Protein AF-I6CGS2-F1 (afdb_monomer_lite)

pLDDT: mean 83.75, std 16.67, range [48.22, 97.25]

Structure (mmCIF, N/CA/C/O backbone):
data_AF-I6CGS2-F1
#
_entry.id   AF-I6CGS2-F1
#
loop_
_atom_site.group_PDB
_atom_site.id
_atom_site.type_symbol
_atom_site.label_atom_id
_atom_site.label_alt_id
_atom_site.label_comp_id
_atom_site.label_asym_id
_atom_site.label_entity_id
_atom_site.label_seq_id
_atom_site.pdbx_PDB_ins_code
_atom_site.Cartn_x
_atom_site.Cartn_y
_atom_site.Cartn_z
_atom_site.occupancy
_atom_site.B_iso_or_equiv
_atom_site.auth_seq_id
_atom_site.auth_comp_id
_atom_site.auth_asym_id
_atom_site.auth_atom_id
_atom_site.pdbx_PDB_model_num
ATOM 1 N N . MET A 1 1 ? 58.961 -16.853 -72.613 1.00 50.53 1 MET A N 1
ATOM 2 C CA . MET A 1 1 ? 57.499 -17.046 -72.457 1.00 50.53 1 MET A CA 1
ATOM 3 C C . MET A 1 1 ? 57.058 -17.686 -71.124 1.00 50.53 1 MET A C 1
ATOM 5 O O . MET A 1 1 ? 55.872 -17.890 -70.946 1.00 50.53 1 MET A O 1
ATOM 9 N N . LYS A 1 2 ? 57.941 -17.947 -70.138 1.00 49.00 2 LYS A N 1
ATOM 10 C CA . LYS A 1 2 ? 57.553 -18.578 -68.848 1.00 49.00 2 LYS A CA 1
ATOM 11 C C . LYS A 1 2 ? 57.157 -17.592 -67.727 1.00 49.00 2 LYS A C 1
ATOM 13 O O . LYS A 1 2 ? 56.512 -17.983 -66.767 1.00 49.00 2 LYS A O 1
ATOM 18 N N . LYS A 1 3 ? 57.511 -16.304 -67.853 1.00 48.22 3 LYS A N 1
ATOM 19 C CA . LYS A 1 3 ? 57.270 -15.268 -66.821 1.00 48.22 3 LYS A CA 1
ATOM 20 C C . LYS A 1 3 ? 55.865 -14.641 -66.862 1.00 48.22 3 LYS A C 1
ATOM 22 O O . LYS A 1 3 ? 55.482 -13.967 -65.915 1.00 48.22 3 LYS A O 1
ATOM 27 N N . VAL A 1 4 ? 55.115 -14.845 -67.949 1.00 53.81 4 VAL A N 1
ATOM 28 C CA . VAL A 1 4 ? 53.783 -14.242 -68.163 1.00 53.81 4 VAL A CA 1
ATOM 29 C C . VAL A 1 4 ? 52.676 -15.107 -67.546 1.00 53.81 4 VAL A C 1
ATOM 31 O O . VAL A 1 4 ? 51.761 -14.579 -66.924 1.00 53.81 4 VAL A O 1
ATOM 34 N N . PHE A 1 5 ? 52.822 -16.436 -67.596 1.00 54.84 5 PHE A N 1
ATOM 35 C CA . PHE A 1 5 ? 51.873 -17.384 -66.999 1.00 54.84 5 PHE A CA 1
ATOM 36 C C . PHE A 1 5 ? 51.830 -17.315 -65.466 1.00 54.84 5 PHE A C 1
ATOM 38 O O . PHE A 1 5 ? 50.751 -17.328 -64.885 1.00 54.84 5 PHE A O 1
ATOM 45 N N . ALA A 1 6 ? 52.983 -17.149 -64.805 1.00 55.12 6 ALA A N 1
ATOM 46 C CA . ALA A 1 6 ? 53.043 -17.015 -63.347 1.00 55.12 6 ALA A CA 1
ATOM 47 C C . ALA A 1 6 ? 52.344 -15.739 -62.838 1.00 55.12 6 ALA A C 1
ATOM 49 O O . ALA A 1 6 ? 51.717 -15.759 -61.786 1.00 55.12 6 ALA A O 1
ATOM 50 N N . LYS A 1 7 ? 52.406 -14.639 -63.604 1.00 51.47 7 LYS A N 1
ATOM 51 C CA . LYS A 1 7 ? 51.723 -13.380 -63.265 1.00 51.47 7 LYS A CA 1
ATOM 52 C C . LYS A 1 7 ? 50.211 -13.470 -63.479 1.00 51.47 7 LYS A C 1
ATOM 54 O O . LYS A 1 7 ? 49.456 -12.958 -62.664 1.00 51.47 7 LYS A O 1
ATOM 59 N N . SER A 1 8 ? 49.775 -14.154 -64.538 1.00 56.06 8 SER A N 1
ATOM 60 C CA . SER A 1 8 ? 48.352 -14.359 -64.842 1.00 56.06 8 SER A CA 1
ATOM 61 C C . SER A 1 8 ? 47.655 -15.271 -63.824 1.00 56.06 8 SER A C 1
ATOM 63 O O . SER A 1 8 ? 46.536 -14.970 -63.417 1.00 56.06 8 SER A O 1
ATOM 65 N N . LEU A 1 9 ? 48.329 -16.325 -63.349 1.00 57.06 9 LEU A N 1
ATOM 66 C CA . LEU A 1 9 ? 47.784 -17.242 -62.342 1.00 57.06 9 LEU A CA 1
ATOM 67 C C . LEU A 1 9 ? 47.654 -16.586 -60.957 1.00 57.06 9 LEU A C 1
ATOM 69 O O . LEU A 1 9 ? 46.689 -16.827 -60.239 1.00 57.06 9 LEU A O 1
ATOM 73 N N . LEU A 1 10 ? 48.605 -15.717 -60.605 1.00 55.62 10 LEU A N 1
ATOM 74 C CA . LEU A 1 10 ? 48.625 -14.998 -59.329 1.00 55.62 10 LEU A CA 1
ATOM 75 C C . LEU A 1 10 ? 47.560 -13.888 -59.288 1.00 55.62 10 LEU A C 1
ATOM 77 O O . LEU A 1 10 ? 46.923 -13.687 -58.262 1.00 55.62 10 LEU A O 1
ATOM 81 N N . VAL A 1 11 ? 47.291 -13.244 -60.429 1.00 55.84 11 VAL A N 1
ATOM 82 C CA . VAL A 1 11 ? 46.165 -12.308 -60.587 1.00 55.84 11 VAL A CA 1
ATOM 83 C C . VAL A 1 11 ? 44.821 -13.047 -60.543 1.00 55.84 11 VAL A C 1
ATOM 85 O O . VAL A 1 11 ? 43.920 -12.607 -59.836 1.00 55.84 11 VAL A O 1
ATOM 88 N N . ALA A 1 12 ? 44.686 -14.205 -61.200 1.00 55.38 12 ALA A N 1
ATOM 89 C CA . ALA A 1 12 ? 43.463 -15.016 -61.141 1.00 55.38 12 ALA A CA 1
ATOM 90 C C . ALA A 1 12 ? 43.147 -15.529 -59.719 1.00 55.38 12 ALA A C 1
ATOM 92 O O . ALA A 1 12 ? 41.986 -15.542 -59.316 1.00 55.38 12 ALA A O 1
ATOM 93 N N . ALA A 1 13 ? 44.175 -15.877 -58.936 1.00 54.59 13 ALA A N 1
ATOM 94 C CA . ALA A 1 13 ? 44.038 -16.263 -57.531 1.00 54.59 13 ALA A CA 1
ATOM 95 C C . ALA A 1 13 ? 43.714 -15.083 -56.591 1.00 54.59 13 ALA A C 1
ATOM 97 O O . ALA A 1 13 ? 43.161 -15.295 -55.520 1.00 54.59 13 ALA A O 1
ATOM 98 N N . MET A 1 14 ? 44.031 -13.838 -56.969 1.00 51.91 14 MET A N 1
ATOM 99 C CA . MET A 1 14 ? 43.623 -12.638 -56.219 1.00 51.91 14 MET A CA 1
ATOM 100 C C . MET A 1 14 ? 42.173 -12.234 -56.527 1.00 51.91 14 MET A C 1
ATOM 102 O O . MET A 1 14 ? 41.455 -11.789 -55.632 1.00 51.91 14 MET A O 1
ATOM 106 N N . PHE A 1 15 ? 41.706 -12.457 -57.761 1.00 52.28 15 PHE A N 1
ATOM 107 C CA . PHE A 1 15 ? 40.302 -12.252 -58.142 1.00 52.28 15 PHE A CA 1
ATOM 108 C C . PHE A 1 15 ? 39.346 -13.287 -57.527 1.00 52.28 15 PHE A C 1
ATOM 110 O O . PHE A 1 15 ? 38.185 -12.960 -57.291 1.00 52.28 15 PHE A O 1
ATOM 117 N N . SER A 1 16 ? 39.810 -14.501 -57.206 1.00 52.19 16 SER A N 1
ATOM 118 C CA . SER A 1 16 ? 38.981 -15.504 -56.519 1.00 52.19 16 SER A CA 1
ATOM 119 C C . SER A 1 16 ? 38.762 -15.211 -55.028 1.00 52.19 16 SER A C 1
ATOM 121 O O . SER A 1 16 ? 37.790 -15.701 -54.460 1.00 52.19 16 SER A O 1
ATOM 123 N N . VAL A 1 17 ? 39.605 -14.381 -54.397 1.00 53.88 17 VAL A N 1
ATOM 124 C CA . VAL A 1 17 ? 39.426 -13.927 -53.000 1.00 53.88 17 VAL A CA 1
ATOM 125 C C . VAL A 1 17 ? 38.621 -12.623 -52.932 1.00 53.88 17 VAL A C 1
ATOM 127 O O . VAL A 1 17 ? 37.927 -12.379 -51.948 1.00 53.88 17 VAL A O 1
ATOM 130 N N . ALA A 1 18 ? 38.624 -11.820 -54.005 1.00 50.56 18 ALA A N 1
ATOM 131 C CA . ALA A 1 18 ? 37.805 -10.608 -54.118 1.00 50.56 18 ALA A CA 1
ATOM 132 C C . ALA A 1 18 ? 36.287 -10.891 -54.181 1.00 50.56 18 ALA A C 1
ATOM 134 O O . ALA A 1 18 ? 35.488 -9.995 -53.920 1.00 50.56 18 ALA A O 1
ATOM 135 N N . GLY A 1 19 ? 35.883 -12.130 -54.494 1.00 50.91 19 GLY A N 1
ATOM 136 C CA . GLY A 1 19 ? 34.486 -12.579 -54.449 1.00 50.91 19 GLY A CA 1
ATOM 137 C C . GLY A 1 19 ? 33.980 -12.950 -53.050 1.00 50.91 19 GLY A C 1
ATOM 138 O O . GLY A 1 19 ? 32.782 -13.148 -52.868 1.00 50.91 19 GLY A O 1
ATOM 139 N N . SER A 1 20 ? 34.859 -13.017 -52.048 1.00 51.34 20 SER A N 1
ATOM 140 C CA . SER A 1 20 ? 34.494 -13.402 -50.684 1.00 51.34 20 S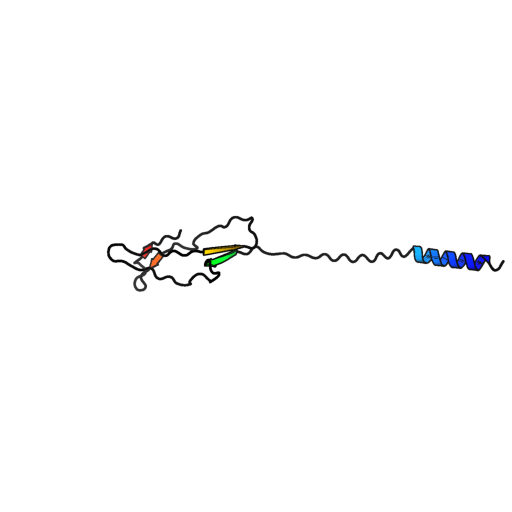ER A CA 1
ATOM 141 C C . SER A 1 20 ? 34.338 -12.174 -49.797 1.00 51.34 20 SER A C 1
ATOM 143 O O . SER A 1 20 ? 34.958 -12.065 -48.741 1.00 51.34 20 SER A O 1
ATOM 145 N N . ALA A 1 21 ? 33.447 -11.265 -50.189 1.00 55.19 21 ALA A N 1
ATOM 146 C CA . ALA A 1 21 ? 32.773 -10.397 -49.231 1.00 55.19 21 ALA A CA 1
ATOM 147 C C . ALA A 1 21 ? 31.814 -11.254 -48.382 1.00 55.19 21 ALA A C 1
ATOM 149 O O . ALA A 1 21 ? 30.598 -11.091 -48.419 1.00 55.19 21 ALA A O 1
ATOM 150 N N . LEU A 1 22 ? 32.357 -12.209 -47.622 1.00 58.28 22 LEU A N 1
ATOM 151 C CA . LEU A 1 22 ? 31.629 -12.880 -46.554 1.00 58.28 22 LEU A CA 1
ATOM 152 C C . LEU A 1 22 ? 31.603 -11.914 -45.368 1.00 58.28 22 LEU A C 1
ATOM 154 O O . LEU A 1 22 ? 32.269 -12.123 -44.356 1.00 58.28 22 LEU A O 1
ATOM 158 N N . ALA A 1 23 ? 30.867 -10.811 -45.514 1.00 56.50 23 ALA A N 1
ATOM 159 C CA . ALA A 1 23 ? 30.449 -10.018 -44.374 1.00 56.50 23 ALA A CA 1
ATOM 160 C C . ALA A 1 23 ? 29.507 -10.908 -43.557 1.00 56.50 23 ALA A C 1
ATOM 162 O O . ALA A 1 23 ? 28.321 -11.038 -43.853 1.00 56.50 23 ALA A O 1
ATOM 163 N N . VAL A 1 24 ? 30.065 -11.613 -42.575 1.00 68.81 24 VAL A N 1
ATOM 164 C CA . VAL A 1 24 ? 29.285 -12.421 -41.641 1.00 68.81 24 VAL A CA 1
ATOM 165 C C . VAL A 1 24 ? 28.596 -11.452 -40.687 1.00 68.81 24 VAL A C 1
ATOM 167 O O . VAL A 1 24 ? 29.105 -11.128 -39.618 1.00 68.81 24 VAL A O 1
ATOM 170 N N . GLN A 1 25 ? 27.438 -10.956 -41.110 1.00 66.88 25 GLN A N 1
ATOM 171 C CA . GLN A 1 25 ? 26.538 -10.175 -40.279 1.00 66.88 25 GLN A CA 1
ATOM 172 C C . GLN A 1 25 ? 25.803 -11.131 -39.335 1.00 66.88 25 GLN A C 1
ATOM 174 O O . GLN A 1 25 ? 25.131 -12.074 -39.762 1.00 66.88 25 GLN A O 1
ATOM 179 N N . LYS A 1 26 ? 26.001 -10.928 -38.034 1.00 77.12 26 LYS A N 1
ATOM 180 C CA . LYS A 1 26 ? 25.281 -11.625 -36.968 1.00 77.12 26 LYS A CA 1
ATOM 181 C C . LYS A 1 26 ? 24.465 -10.585 -36.230 1.00 77.12 26 LYS A C 1
ATOM 183 O O . LYS A 1 26 ? 24.903 -10.047 -35.218 1.00 77.12 26 LYS A O 1
ATOM 188 N N . ASP A 1 27 ? 23.296 -10.288 -36.771 1.00 81.19 27 ASP A N 1
ATOM 189 C CA . ASP A 1 27 ? 22.354 -9.437 -36.065 1.00 81.19 27 ASP A CA 1
ATOM 190 C C . ASP A 1 27 ? 21.791 -10.230 -34.889 1.00 81.19 27 ASP A C 1
ATOM 192 O O . ASP A 1 27 ? 21.160 -11.274 -35.063 1.00 81.19 27 ASP A O 1
ATOM 196 N N . ILE A 1 28 ? 22.067 -9.754 -33.678 1.00 81.75 28 ILE A N 1
ATOM 197 C CA . ILE A 1 28 ? 21.466 -10.276 -32.455 1.00 81.75 28 ILE A CA 1
ATOM 198 C C . ILE A 1 28 ? 20.413 -9.263 -32.039 1.00 81.75 28 ILE A C 1
ATOM 200 O O . ILE A 1 28 ? 20.724 -8.200 -31.503 1.00 81.75 28 ILE A O 1
ATOM 204 N N . THR A 1 29 ? 19.154 -9.585 -32.308 1.00 83.88 29 THR A N 1
ATOM 205 C CA . THR A 1 29 ? 18.040 -8.808 -31.778 1.00 83.88 29 THR A CA 1
ATOM 206 C C . THR A 1 29 ? 17.906 -9.109 -30.290 1.00 83.88 29 THR A C 1
ATOM 208 O O . THR A 1 29 ? 17.620 -10.241 -29.904 1.00 83.88 29 THR A O 1
ATOM 211 N N . VAL A 1 30 ? 18.119 -8.093 -29.455 1.00 87.12 30 VAL A N 1
ATOM 212 C CA . VAL A 1 30 ? 17.938 -8.176 -28.002 1.00 87.12 30 VAL A CA 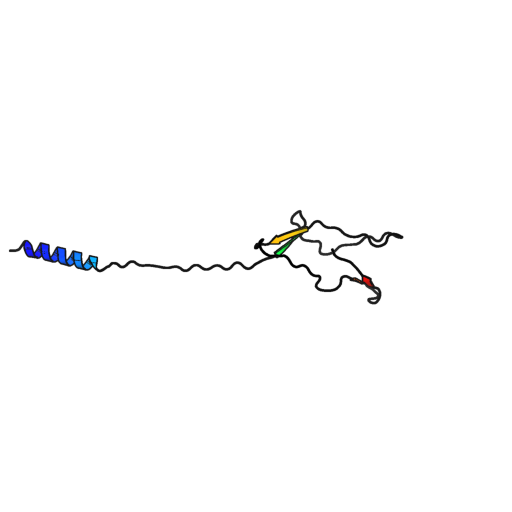1
ATOM 213 C C . VAL A 1 30 ? 16.668 -7.423 -27.633 1.00 87.12 30 VAL A C 1
ATOM 215 O O . VAL A 1 30 ? 16.540 -6.236 -27.921 1.00 87.12 30 VAL A O 1
ATOM 218 N N . THR A 1 31 ? 15.734 -8.111 -26.985 1.00 92.44 31 THR A N 1
ATOM 219 C CA . THR A 1 31 ? 14.489 -7.526 -26.477 1.00 92.44 31 THR A CA 1
ATOM 220 C C . THR A 1 31 ? 14.398 -7.728 -24.972 1.00 92.44 31 THR A C 1
ATOM 222 O O . THR A 1 31 ? 14.664 -8.828 -24.488 1.00 92.44 31 THR A O 1
ATOM 225 N N . ALA A 1 32 ? 13.976 -6.695 -24.244 1.00 90.50 32 ALA A N 1
ATOM 226 C CA . ALA A 1 32 ? 13.653 -6.766 -22.825 1.00 90.50 32 ALA A CA 1
ATOM 227 C C . ALA A 1 32 ? 12.375 -5.964 -22.565 1.00 90.50 32 ALA A C 1
ATOM 229 O O . ALA A 1 32 ? 12.258 -4.831 -23.028 1.00 90.50 32 ALA A O 1
ATOM 230 N N . ASN A 1 33 ? 11.447 -6.552 -21.815 1.00 89.44 33 ASN A N 1
ATOM 231 C CA . ASN A 1 33 ? 10.245 -5.876 -21.341 1.00 89.44 33 ASN A CA 1
ATOM 232 C C . ASN A 1 33 ? 10.357 -5.711 -19.826 1.00 89.44 33 ASN A C 1
ATOM 234 O O . ASN A 1 33 ? 10.748 -6.649 -19.131 1.00 89.44 33 ASN A O 1
ATOM 238 N N . VAL A 1 34 ? 10.026 -4.521 -19.330 1.00 89.94 34 VAL A N 1
ATOM 239 C CA . VAL A 1 34 ? 9.944 -4.222 -17.899 1.00 89.94 34 VAL A CA 1
ATOM 240 C C . VAL A 1 34 ? 8.513 -3.803 -17.611 1.00 89.94 34 VAL A C 1
ATOM 242 O O . VAL A 1 34 ? 8.058 -2.780 -18.119 1.00 89.94 34 VAL A O 1
ATOM 245 N N . ASP A 1 35 ? 7.810 -4.603 -16.816 1.00 91.06 35 ASP A N 1
ATOM 246 C CA . ASP A 1 35 ? 6.433 -4.309 -16.430 1.00 91.06 35 ASP A CA 1
ATOM 247 C C . ASP A 1 35 ? 6.382 -3.186 -15.391 1.00 91.06 35 ASP A C 1
ATOM 249 O O . ASP A 1 35 ? 7.287 -3.031 -14.563 1.00 91.06 35 ASP A O 1
ATOM 253 N N . ALA A 1 36 ? 5.306 -2.401 -15.422 1.00 89.81 36 ALA A N 1
ATOM 254 C CA . ALA A 1 36 ? 5.069 -1.374 -14.419 1.00 89.81 36 ALA A CA 1
ATOM 255 C C . ALA A 1 36 ? 4.793 -2.017 -13.050 1.00 89.81 36 ALA A C 1
ATOM 257 O O . ALA A 1 36 ? 3.983 -2.937 -12.929 1.00 89.81 36 ALA A O 1
ATOM 258 N N . ALA A 1 37 ? 5.447 -1.499 -12.017 1.00 93.00 37 ALA A N 1
ATOM 259 C CA . ALA A 1 37 ? 5.317 -1.927 -10.635 1.00 93.00 37 ALA A CA 1
ATOM 260 C C . ALA A 1 37 ? 5.059 -0.713 -9.732 1.00 93.00 37 ALA A C 1
ATOM 262 O O . ALA A 1 37 ? 5.544 0.396 -9.988 1.00 93.00 37 ALA A O 1
ATOM 263 N N . LEU A 1 38 ? 4.285 -0.938 -8.672 1.00 94.44 38 LEU A N 1
ATOM 264 C CA . LEU A 1 38 ? 3.913 0.064 -7.681 1.00 94.44 38 LEU A CA 1
ATOM 265 C C . LEU A 1 38 ? 3.938 -0.570 -6.288 1.00 94.44 38 LEU A C 1
ATOM 267 O O . LEU A 1 38 ? 3.416 -1.670 -6.115 1.00 94.44 38 LEU A O 1
ATOM 271 N N . ASP A 1 39 ? 4.508 0.129 -5.313 1.00 94.69 39 ASP A N 1
ATOM 272 C CA . ASP A 1 39 ? 4.504 -0.281 -3.906 1.00 94.69 39 ASP A CA 1
ATOM 273 C C . ASP A 1 39 ? 4.385 0.936 -2.971 1.00 94.69 39 ASP A C 1
ATOM 275 O O . ASP A 1 39 ? 4.607 2.076 -3.393 1.00 94.69 39 ASP A O 1
ATOM 279 N N . MET A 1 40 ? 4.030 0.718 -1.703 1.00 95.62 40 MET A N 1
ATOM 280 C CA . MET A 1 40 ? 3.885 1.768 -0.693 1.00 95.62 40 MET A CA 1
ATOM 281 C C . MET A 1 40 ? 4.543 1.371 0.629 1.00 95.62 40 MET A C 1
ATOM 283 O O . MET A 1 40 ? 4.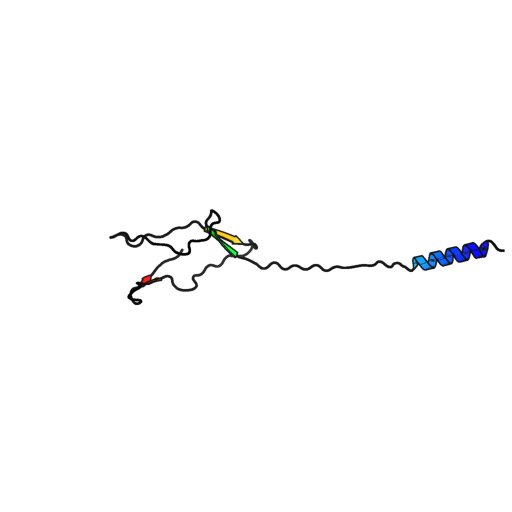236 0.338 1.220 1.00 95.62 40 MET A O 1
ATOM 287 N N . THR A 1 41 ? 5.409 2.245 1.136 1.00 97.25 41 THR A N 1
ATOM 288 C CA . THR A 1 41 ? 6.098 2.067 2.420 1.00 97.25 41 THR A CA 1
ATOM 289 C C . THR A 1 41 ? 5.846 3.257 3.334 1.00 97.25 41 THR A C 1
ATOM 291 O O . THR A 1 41 ? 5.338 4.297 2.911 1.00 97.25 41 THR A O 1
ATOM 294 N N . GLN A 1 42 ? 6.255 3.141 4.591 1.00 95.94 42 GLN A N 1
ATOM 295 C CA . GLN A 1 42 ? 6.467 4.306 5.443 1.00 95.94 42 GLN A CA 1
ATOM 296 C C . GLN A 1 42 ? 7.636 5.151 4.907 1.00 95.94 42 GLN A C 1
ATOM 298 O O . GLN A 1 42 ? 8.430 4.697 4.070 1.00 95.94 42 GLN A O 1
ATOM 303 N N . THR A 1 43 ? 7.761 6.393 5.377 1.00 94.81 43 THR A N 1
ATOM 304 C CA . THR A 1 43 ? 8.836 7.310 4.947 1.00 94.81 43 THR A CA 1
ATOM 305 C C . THR A 1 43 ? 10.246 6.823 5.287 1.00 94.81 43 THR A C 1
ATOM 307 O O . THR A 1 43 ? 11.206 7.256 4.656 1.00 94.81 43 THR A O 1
ATOM 310 N N . ASP A 1 44 ? 10.378 5.923 6.261 1.00 93.81 44 ASP A N 1
ATOM 311 C CA . ASP A 1 44 ? 11.635 5.284 6.670 1.00 93.81 44 ASP A CA 1
ATOM 312 C C . ASP A 1 44 ? 11.950 3.988 5.891 1.00 93.81 44 ASP A C 1
ATOM 314 O O . ASP A 1 44 ? 12.935 3.311 6.184 1.00 93.81 44 ASP A O 1
ATOM 318 N N . ASN A 1 45 ? 11.160 3.676 4.856 1.00 93.38 45 ASN A N 1
ATOM 319 C CA . ASN A 1 45 ? 11.206 2.456 4.039 1.00 93.38 45 ASN A CA 1
ATOM 320 C C . ASN A 1 45 ? 10.722 1.179 4.743 1.00 93.38 4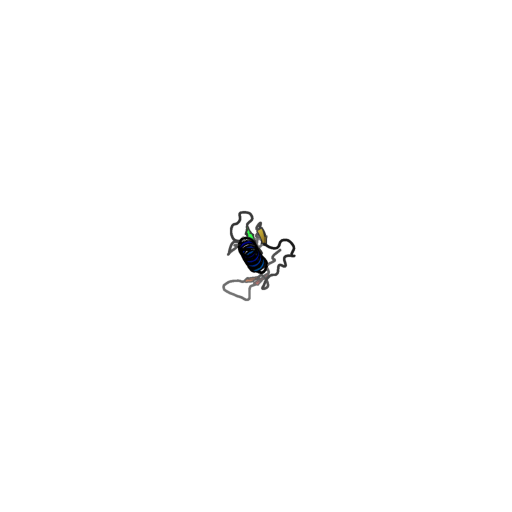5 ASN A C 1
ATOM 322 O O . ASN A 1 45 ? 10.840 0.092 4.174 1.00 93.38 45 ASN A O 1
ATOM 326 N N . THR A 1 46 ? 10.155 1.269 5.947 1.00 95.50 46 THR A N 1
ATOM 327 C CA . THR A 1 46 ? 9.516 0.108 6.576 1.00 95.50 46 THR A CA 1
ATOM 328 C C . THR A 1 46 ? 8.154 -0.182 5.944 1.00 95.50 46 THR A C 1
ATOM 330 O O . THR A 1 46 ? 7.487 0.698 5.393 1.00 95.50 46 THR A O 1
ATOM 333 N N . ALA A 1 47 ? 7.727 -1.444 6.000 1.00 95.19 47 ALA A N 1
ATOM 334 C CA . ALA A 1 47 ? 6.403 -1.832 5.529 1.00 95.19 47 ALA A CA 1
ATOM 335 C C . ALA A 1 47 ? 5.301 -1.135 6.344 1.00 95.19 47 ALA A C 1
ATOM 337 O O . ALA A 1 47 ? 5.483 -0.807 7.521 1.00 95.19 47 ALA A O 1
ATOM 338 N N . LEU A 1 48 ? 4.135 -0.942 5.727 1.00 95.75 48 LEU A N 1
ATOM 339 C CA . LEU A 1 48 ? 2.966 -0.443 6.445 1.00 95.75 48 LEU A CA 1
ATOM 340 C C . LEU A 1 48 ? 2.552 -1.441 7.542 1.00 95.75 48 LEU A C 1
ATOM 342 O O . LEU A 1 48 ? 2.629 -2.658 7.324 1.00 95.75 48 LEU A O 1
ATOM 346 N N . PRO A 1 49 ? 2.099 -0.964 8.714 1.00 94.94 49 PRO A N 1
ATOM 347 C CA . PRO A 1 49 ? 1.613 -1.840 9.770 1.00 94.94 49 PRO A CA 1
ATOM 348 C C . PRO A 1 49 ? 0.450 -2.705 9.279 1.00 94.94 49 PRO A C 1
ATOM 350 O O . PRO A 1 49 ? -0.483 -2.219 8.646 1.00 94.94 49 PRO A O 1
ATOM 353 N N . LYS A 1 50 ? 0.478 -4.000 9.613 1.00 93.75 50 LYS A N 1
ATOM 354 C CA . LYS A 1 50 ? -0.621 -4.926 9.284 1.00 93.75 50 LYS A CA 1
ATOM 355 C C . LYS A 1 50 ? -1.857 -4.730 10.163 1.00 93.75 50 LYS A C 1
ATOM 357 O O . LYS A 1 50 ? -2.931 -5.205 9.813 1.00 93.75 50 LYS A O 1
ATOM 362 N N . ALA A 1 51 ? -1.687 -4.089 11.314 1.00 93.25 51 ALA A N 1
ATOM 363 C CA . ALA A 1 51 ? -2.741 -3.807 12.271 1.00 93.25 51 ALA A CA 1
ATOM 364 C C . ALA A 1 51 ? -2.504 -2.430 12.890 1.00 93.25 51 ALA A C 1
ATOM 366 O O . ALA A 1 51 ? -1.359 -2.041 13.134 1.00 93.25 51 ALA A O 1
ATOM 367 N N . VAL A 1 52 ? -3.597 -1.719 13.143 1.00 92.75 52 VAL A N 1
ATOM 368 C CA . VAL A 1 52 ? -3.615 -0.401 13.772 1.00 92.75 52 VAL A CA 1
ATOM 369 C C . VAL A 1 52 ? -4.674 -0.430 14.863 1.00 92.75 52 VAL A C 1
ATOM 371 O O . VAL A 1 52 ? -5.802 -0.856 14.622 1.00 92.75 52 VAL A O 1
ATOM 374 N N . GLU A 1 53 ? -4.310 0.024 16.056 1.00 92.44 53 GLU A N 1
ATOM 375 C CA . GLU A 1 53 ? -5.240 0.210 17.165 1.00 92.44 53 GLU A CA 1
ATOM 376 C C . GLU A 1 53 ? -5.652 1.685 17.236 1.00 92.44 53 GLU A C 1
ATOM 378 O O . GLU A 1 53 ? -4.802 2.575 17.238 1.00 92.44 53 GLU A O 1
ATOM 383 N N . MET A 1 54 ? -6.960 1.950 17.269 1.00 93.00 54 MET A N 1
ATOM 384 C CA . MET A 1 54 ? -7.501 3.303 17.415 1.00 93.00 54 MET A CA 1
ATOM 385 C C . MET A 1 54 ? -7.916 3.534 18.866 1.00 93.00 54 MET A C 1
ATOM 387 O O . MET A 1 54 ? -8.797 2.848 19.384 1.00 93.00 54 MET A O 1
ATOM 391 N N . GLN A 1 55 ? -7.312 4.528 19.517 1.00 93.69 55 GLN A N 1
ATOM 392 C CA . GLN A 1 55 ? -7.645 4.868 20.897 1.00 93.69 55 GLN A CA 1
ATOM 393 C C . GLN A 1 55 ? -9.054 5.462 20.978 1.00 93.69 55 GLN A C 1
ATOM 395 O O . GLN A 1 55 ? -9.368 6.444 20.307 1.00 93.69 55 GLN A O 1
ATOM 400 N N . TYR A 1 56 ? -9.889 4.917 21.861 1.00 94.12 56 TYR A N 1
ATOM 401 C CA . TYR A 1 56 ? -11.168 5.526 22.217 1.00 94.12 56 TYR A CA 1
ATOM 402 C C . TYR A 1 56 ? -11.001 6.461 23.419 1.00 94.12 56 TYR A C 1
ATOM 404 O O . TYR A 1 56 ? -10.491 6.051 24.466 1.00 94.12 56 TYR A O 1
ATOM 412 N N . LEU A 1 57 ? -11.456 7.706 23.289 1.00 94.19 57 LEU A N 1
ATOM 413 C CA . LEU A 1 57 ? -11.518 8.685 24.371 1.00 94.19 57 LEU A CA 1
ATOM 414 C C . LEU A 1 57 ? -12.984 8.939 24.755 1.00 94.19 57 LEU A C 1
ATOM 416 O O . LEU A 1 57 ? -13.752 9.436 23.924 1.00 94.19 57 LEU A O 1
ATOM 420 N N . PRO A 1 58 ? -13.401 8.653 26.003 1.00 94.00 58 PRO A N 1
ATOM 421 C CA . PRO A 1 58 ? -14.758 8.949 26.455 1.00 94.00 58 PRO A CA 1
ATOM 422 C C . PRO A 1 58 ? -15.119 10.425 26.229 1.00 94.00 58 PRO A C 1
ATOM 424 O O . PRO A 1 58 ? -14.379 11.321 26.625 1.00 94.00 58 PRO A O 1
ATOM 427 N N . GLY A 1 59 ? -16.248 10.676 25.565 1.00 92.81 59 GLY A N 1
ATOM 428 C CA . GLY A 1 59 ? -16.728 12.025 25.240 1.00 92.81 59 GLY A CA 1
ATOM 429 C C . GLY A 1 59 ? -16.145 12.650 23.964 1.00 92.81 59 GLY A C 1
ATOM 430 O O . GLY A 1 59 ? -16.731 13.607 23.470 1.00 92.81 59 GLY A O 1
ATOM 431 N N . GLN A 1 60 ? -15.057 12.107 23.402 1.00 90.75 60 GLN A N 1
ATOM 432 C CA . GLN A 1 60 ? -14.474 12.567 22.128 1.00 90.75 60 GLN A CA 1
ATOM 433 C C . GLN A 1 60 ? -14.572 11.528 21.000 1.00 90.75 60 GLN A C 1
ATOM 435 O O . GLN A 1 60 ? -14.602 11.900 19.832 1.00 90.75 60 GLN A O 1
ATOM 440 N N . GLY A 1 61 ? -14.675 10.239 21.335 1.00 92.12 61 GLY A N 1
ATOM 441 C CA . GLY A 1 61 ? -14.801 9.153 20.364 1.00 92.12 61 GLY A CA 1
ATOM 442 C C . GLY A 1 61 ? -13.467 8.498 20.002 1.00 92.12 61 GLY A C 1
ATOM 443 O O . GLY A 1 61 ? -12.504 8.549 20.767 1.00 92.12 61 GLY A O 1
ATOM 444 N N . LEU A 1 62 ? -13.436 7.827 18.847 1.00 93.50 62 LEU A N 1
ATOM 445 C CA . LEU A 1 62 ? -12.234 7.182 18.312 1.00 93.50 62 LEU A CA 1
ATOM 446 C C . LEU A 1 62 ? -11.268 8.232 17.755 1.00 93.50 62 LEU A C 1
ATOM 448 O O . LEU A 1 62 ? -11.655 9.066 16.940 1.00 93.50 62 LEU A O 1
ATOM 452 N N . GLN A 1 63 ? -10.005 8.168 18.167 1.00 93.81 63 GLN A N 1
ATOM 453 C CA . GLN A 1 63 ? -8.953 9.015 17.617 1.00 93.81 63 GLN A CA 1
ATOM 454 C C . GLN A 1 63 ? -8.499 8.510 16.247 1.00 93.81 63 GLN A C 1
ATOM 456 O O . GLN A 1 63 ? -8.231 7.321 16.073 1.00 93.81 63 GLN A O 1
ATOM 461 N N . SER A 1 64 ? -8.370 9.429 15.288 1.00 93.25 64 SER A N 1
ATOM 462 C CA . SER A 1 64 ? -7.814 9.140 13.966 1.00 93.25 64 SER A CA 1
ATOM 463 C C . SER A 1 64 ? -6.36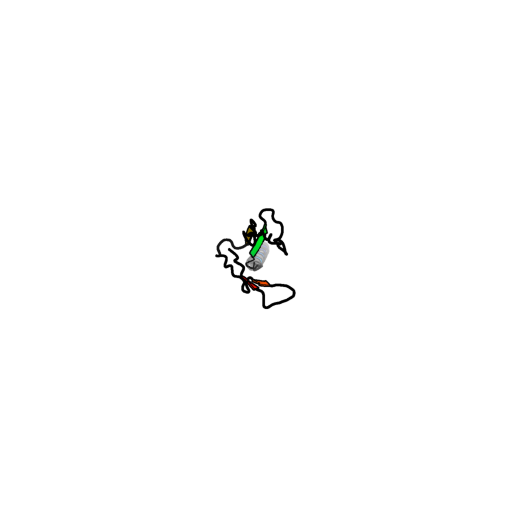3 8.675 14.060 1.00 93.25 64 SER A C 1
ATOM 465 O O . SER A 1 64 ? -5.555 9.249 14.790 1.00 93.25 64 SER A O 1
ATOM 467 N N . TYR A 1 65 ? -6.025 7.675 13.254 1.00 94.56 65 TYR A N 1
ATOM 468 C CA . TYR A 1 65 ? -4.651 7.246 13.044 1.00 94.56 65 TYR A CA 1
ATOM 469 C C . TYR A 1 65 ? -4.069 7.948 11.815 1.00 94.56 65 TYR A C 1
ATOM 471 O O . TYR A 1 65 ? -4.724 8.018 10.777 1.00 94.56 65 TYR A O 1
ATOM 479 N N . GLN A 1 66 ? -2.848 8.468 11.933 1.00 94.06 66 GLN A N 1
ATOM 480 C CA . GLN A 1 66 ? -2.147 9.148 10.846 1.00 94.06 66 GLN A CA 1
ATOM 481 C C . GLN A 1 66 ? -0.777 8.512 10.641 1.00 94.06 66 GLN A C 1
ATOM 483 O O . GLN A 1 66 ? -0.052 8.259 11.604 1.00 94.06 66 GLN A O 1
ATOM 488 N N . LEU A 1 67 ? -0.425 8.277 9.379 1.00 94.19 67 LEU A N 1
ATOM 489 C CA . LEU A 1 67 ? 0.842 7.678 8.992 1.00 94.19 67 LEU A CA 1
ATOM 490 C C . LEU A 1 67 ? 1.395 8.380 7.757 1.00 94.19 67 LEU A C 1
ATOM 492 O O . LEU A 1 67 ? 0.687 8.567 6.771 1.00 94.19 67 LEU A O 1
ATOM 496 N N . MET A 1 68 ? 2.678 8.732 7.803 1.00 95.56 68 MET A N 1
ATOM 497 C CA . MET A 1 68 ? 3.380 9.276 6.647 1.00 95.56 68 MET A CA 1
ATOM 498 C C . MET A 1 68 ? 3.840 8.127 5.750 1.00 95.56 68 MET A C 1
ATOM 500 O O . MET A 1 68 ? 4.631 7.277 6.170 1.00 95.56 68 MET A O 1
ATOM 504 N N . THR A 1 69 ? 3.361 8.109 4.510 1.00 95.38 69 THR A N 1
ATOM 505 C CA . THR A 1 69 ? 3.669 7.060 3.533 1.00 95.38 69 THR A CA 1
ATOM 506 C C . THR A 1 69 ? 4.379 7.624 2.307 1.00 95.38 69 THR A C 1
ATOM 508 O O . THR A 1 69 ? 4.373 8.828 2.041 1.00 95.38 69 THR A O 1
ATOM 511 N N . LYS A 1 70 ? 5.032 6.736 1.560 1.00 95.50 70 LYS A N 1
ATOM 512 C CA . LYS A 1 70 ? 5.689 7.035 0.293 1.00 95.50 70 LYS A CA 1
ATOM 513 C C . LYS A 1 70 ? 5.339 5.963 -0.729 1.00 95.50 70 LYS A C 1
ATOM 515 O O . LYS A 1 70 ? 5.385 4.775 -0.421 1.00 95.50 70 LYS A O 1
ATOM 520 N N . ILE A 1 71 ? 5.029 6.402 -1.944 1.00 94.94 71 ILE A N 1
ATOM 521 C CA . ILE A 1 71 ? 4.750 5.532 -3.086 1.00 94.94 71 ILE A CA 1
ATOM 522 C C . ILE A 1 71 ? 6.030 5.360 -3.903 1.00 94.94 71 ILE A C 1
ATOM 524 O O . ILE A 1 71 ? 6.746 6.327 -4.178 1.00 94.94 71 ILE A O 1
ATOM 528 N N . TRP A 1 72 ? 6.295 4.123 -4.301 1.00 95.62 72 TRP A N 1
ATOM 529 C CA . TRP A 1 72 ? 7.395 3.732 -5.168 1.00 95.62 72 TRP A CA 1
ATOM 530 C C . TRP A 1 72 ? 6.831 3.234 -6.489 1.00 95.62 72 TRP A C 1
ATOM 532 O O . TRP A 1 72 ? 5.923 2.408 -6.505 1.00 95.62 72 TRP A O 1
ATOM 542 N N . SER A 1 73 ? 7.378 3.721 -7.600 1.00 95.81 73 SER A N 1
ATOM 543 C CA . SER A 1 73 ? 7.051 3.214 -8.929 1.00 95.81 73 SER A CA 1
ATOM 544 C C . SER A 1 73 ? 8.270 3.251 -9.834 1.00 95.81 73 SER A C 1
ATOM 546 O O . SER A 1 73 ? 9.117 4.138 -9.709 1.00 95.81 73 SER A O 1
ATOM 548 N N . ASN A 1 74 ? 8.347 2.292 -10.753 1.00 95.12 74 ASN A N 1
ATOM 549 C CA . ASN A 1 74 ? 9.318 2.303 -11.842 1.00 95.12 74 ASN A CA 1
ATOM 550 C C . ASN A 1 74 ? 8.836 3.095 -13.075 1.00 95.12 74 ASN A C 1
ATOM 552 O O . ASN A 1 74 ? 9.645 3.345 -13.965 1.00 95.12 74 ASN A O 1
ATOM 556 N N . ASP A 1 75 ? 7.569 3.528 -13.116 1.00 94.44 75 ASP A N 1
ATOM 557 C CA . ASP A 1 75 ? 7.01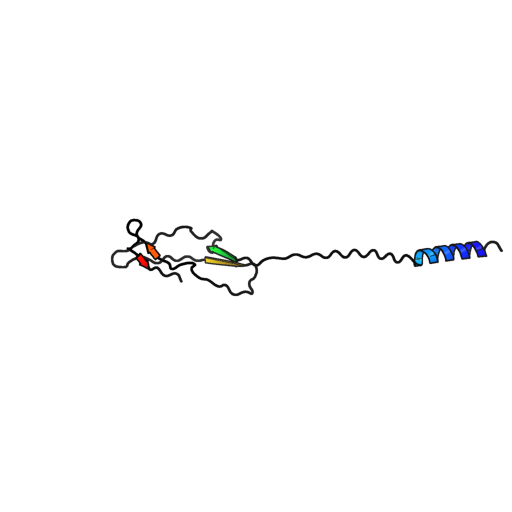9 4.413 -14.150 1.00 94.44 75 ASP A CA 1
ATOM 558 C C . ASP A 1 75 ? 6.388 5.658 -13.508 1.00 94.44 75 ASP A C 1
ATOM 560 O O . ASP A 1 75 ? 5.215 5.692 -13.142 1.00 94.44 75 ASP A O 1
ATOM 564 N N . VAL A 1 76 ? 7.192 6.715 -13.381 1.00 92.44 76 VAL A N 1
ATOM 565 C CA . VAL A 1 76 ? 6.802 7.980 -12.731 1.00 92.44 76 VAL A CA 1
ATOM 566 C C . VAL A 1 76 ? 5.959 8.898 -13.620 1.00 92.44 76 VAL A C 1
ATOM 568 O O . VAL A 1 76 ? 5.615 10.003 -13.207 1.00 92.44 76 VAL A O 1
ATOM 571 N N . THR A 1 77 ? 5.655 8.482 -14.852 1.00 94.12 77 THR A N 1
ATOM 572 C CA . THR A 1 77 ? 4.876 9.294 -15.801 1.00 94.12 77 THR A CA 1
ATOM 573 C C . THR A 1 77 ? 3.376 9.014 -15.740 1.00 94.12 77 THR A C 1
ATOM 575 O O . THR A 1 77 ? 2.592 9.717 -16.378 1.00 94.12 77 THR A O 1
ATOM 578 N N . LYS A 1 78 ? 2.970 7.979 -14.998 1.00 93.31 78 LYS A N 1
ATOM 579 C CA . LYS A 1 78 ? 1.580 7.537 -14.876 1.00 93.31 78 LYS A CA 1
ATOM 580 C C . LYS A 1 78 ? 0.920 8.107 -13.630 1.00 93.31 78 LYS A C 1
ATOM 582 O O . LYS A 1 78 ? 1.539 8.221 -12.577 1.00 93.31 78 LYS A O 1
ATOM 587 N N . ASP A 1 79 ? -0.379 8.357 -13.745 1.00 94.31 79 ASP A N 1
ATOM 588 C CA . ASP A 1 79 ? -1.215 8.678 -12.594 1.00 94.31 79 ASP A CA 1
ATOM 589 C C . ASP A 1 79 ? -1.421 7.444 -11.705 1.00 94.31 79 ASP A C 1
ATOM 591 O O . ASP A 1 79 ? -1.649 6.332 -12.195 1.00 94.31 79 ASP A O 1
ATOM 595 N N . VAL A 1 80 ? -1.425 7.656 -10.388 1.00 93.75 80 VAL A N 1
ATOM 596 C CA . VAL A 1 80 ? -1.762 6.625 -9.398 1.00 93.75 80 VAL A CA 1
ATOM 597 C C . VAL A 1 80 ? -3.249 6.712 -9.062 1.00 93.75 80 VAL A C 1
ATOM 599 O O . VAL A 1 80 ? -3.752 7.771 -8.691 1.00 93.75 80 VAL A O 1
ATOM 602 N N . LYS A 1 81 ? -3.962 5.587 -9.166 1.00 94.06 81 LYS A N 1
ATOM 603 C CA . LYS A 1 81 ? -5.375 5.472 -8.779 1.00 94.06 81 LYS A CA 1
ATOM 604 C C . LYS A 1 81 ? -5.490 4.672 -7.489 1.00 94.06 81 LYS A C 1
ATOM 606 O O . LYS A 1 81 ? -4.998 3.550 -7.426 1.00 94.06 81 LYS A O 1
ATOM 611 N N . MET A 1 82 ? -6.172 5.235 -6.496 1.00 92.75 82 MET A N 1
ATOM 612 C CA . MET A 1 82 ? -6.367 4.626 -5.180 1.00 92.75 82 MET A CA 1
ATOM 613 C C . MET A 1 82 ? -7.856 4.400 -4.933 1.00 92.75 82 MET A C 1
ATOM 615 O O . MET A 1 82 ? -8.670 5.285 -5.186 1.00 92.75 82 MET A O 1
ATOM 619 N N . GLN A 1 83 ? -8.208 3.214 -4.447 1.00 94.75 83 GLN A N 1
ATOM 620 C CA . GLN A 1 83 ? -9.564 2.887 -4.015 1.00 94.75 83 GLN A CA 1
ATOM 621 C C . GLN A 1 83 ? -9.513 1.832 -2.913 1.00 94.75 83 GLN A C 1
ATOM 623 O O . GLN A 1 83 ? -8.612 0.991 -2.888 1.00 94.75 83 GLN A O 1
ATOM 628 N N . LEU A 1 84 ? -10.511 1.845 -2.037 1.00 94.88 84 LEU A N 1
ATOM 629 C CA . LEU A 1 84 ? -10.734 0.749 -1.107 1.00 94.88 84 LEU A CA 1
ATOM 630 C C . LEU A 1 84 ? -11.421 -0.402 -1.846 1.00 94.88 84 LEU A C 1
ATOM 632 O O . LEU A 1 84 ? -12.329 -0.186 -2.646 1.00 94.88 84 LEU A O 1
ATOM 636 N N . VAL A 1 85 ? -10.988 -1.634 -1.581 1.00 95.06 85 VAL A N 1
ATOM 637 C CA . VAL A 1 85 ? -11.592 -2.836 -2.185 1.00 95.06 85 VAL A CA 1
ATOM 638 C C . VAL A 1 85 ? -13.010 -3.070 -1.649 1.00 95.06 85 VAL A C 1
ATOM 640 O O . VAL A 1 85 ? -13.868 -3.595 -2.354 1.00 95.06 85 VAL A O 1
ATOM 643 N N . SER A 1 86 ? -13.264 -2.655 -0.410 1.00 92.50 86 SER A N 1
ATOM 644 C CA . SER A 1 86 ? -14.555 -2.732 0.268 1.00 92.50 86 SER A CA 1
ATOM 645 C C . SER A 1 86 ? -14.724 -1.543 1.218 1.00 92.50 86 SER A C 1
ATOM 647 O O . SER A 1 86 ? -13.711 -0.981 1.638 1.00 92.50 86 SER A O 1
ATOM 649 N N . PRO A 1 87 ? -15.963 -1.191 1.611 1.00 90.50 87 PRO A N 1
ATOM 650 C CA . PRO A 1 87 ? -16.197 -0.164 2.621 1.00 90.50 87 PRO A CA 1
ATOM 651 C C . PRO A 1 87 ? -15.473 -0.474 3.935 1.00 90.50 87 PRO A C 1
ATOM 653 O O . PRO A 1 87 ? -15.477 -1.614 4.408 1.00 90.50 87 PRO A O 1
ATOM 656 N N . GLU A 1 88 ? -14.874 0.546 4.529 1.00 93.06 88 GLU A N 1
ATOM 657 C CA . GLU A 1 88 ? -14.158 0.484 5.792 1.00 93.06 88 GLU A CA 1
ATOM 658 C C . GLU A 1 88 ? -15.130 0.516 6.984 1.00 93.06 88 GLU A C 1
ATOM 660 O O . GLU A 1 88 ? -15.970 1.407 7.137 1.00 93.06 88 GLU A O 1
ATOM 665 N N . GLN A 1 89 ? -15.051 -0.499 7.844 1.00 93.62 89 GLN A N 1
ATOM 666 C CA . GLN A 1 89 ? -15.974 -0.671 8.962 1.00 93.62 89 GLN A CA 1
ATOM 667 C C . GLN A 1 89 ? -15.247 -1.265 10.163 1.00 93.62 89 GLN A C 1
ATOM 669 O O . GLN A 1 89 ? -14.499 -2.234 10.031 1.00 93.62 89 GLN A O 1
ATOM 674 N N . LEU A 1 90 ? -15.513 -0.714 11.345 1.00 92.75 90 LEU A N 1
ATOM 675 C CA . LEU A 1 90 ? -15.166 -1.342 12.610 1.00 92.75 90 LEU A CA 1
ATOM 676 C C . LEU A 1 90 ? -16.378 -2.139 13.095 1.00 92.75 90 LEU A C 1
ATOM 678 O O . LEU A 1 90 ? -17.444 -1.578 13.351 1.00 92.75 90 LEU A O 1
ATOM 682 N N . VAL A 1 91 ? -16.208 -3.453 13.209 1.00 94.25 91 VAL A N 1
ATOM 683 C CA . VAL A 1 91 ? -17.275 -4.385 13.583 1.00 94.25 91 VAL A CA 1
ATOM 684 C C . VAL A 1 91 ? -16.971 -4.972 14.952 1.00 94.25 91 VAL A C 1
ATOM 686 O O . VAL A 1 91 ? -15.830 -5.336 15.243 1.00 94.25 91 VAL A O 1
ATOM 689 N N . GLN A 1 92 ? -17.987 -5.080 15.803 1.00 93.12 92 GLN A N 1
ATOM 690 C CA . GLN A 1 92 ? -17.823 -5.735 17.094 1.00 93.12 92 GLN A CA 1
ATOM 691 C C . GLN A 1 92 ? -17.622 -7.247 16.916 1.00 93.12 92 GLN A C 1
ATOM 693 O O . GLN A 1 92 ? -18.434 -7.925 16.292 1.00 93.12 92 GLN A O 1
ATOM 698 N N . SER A 1 93 ? -16.587 -7.805 17.546 1.00 92.12 93 SER A N 1
ATOM 699 C CA . SER A 1 93 ? -16.212 -9.220 17.384 1.00 92.12 93 SER A CA 1
ATOM 700 C C . SER A 1 93 ? -17.283 -10.231 17.817 1.00 92.12 93 SER A C 1
ATOM 702 O O . SER A 1 93 ? -17.242 -11.376 17.382 1.00 92.12 93 SER A O 1
ATOM 704 N N . LEU A 1 94 ? -18.213 -9.835 18.695 1.00 94.50 94 LEU A N 1
ATOM 705 C CA . LEU A 1 94 ? -19.274 -10.701 19.233 1.00 94.50 94 LEU A CA 1
ATOM 706 C C . LEU A 1 94 ? -20.645 -10.475 18.573 1.00 94.50 94 LEU A C 1
ATOM 708 O O . LEU A 1 94 ? -21.524 -11.320 18.715 1.00 94.50 94 LEU A O 1
ATOM 712 N N . ASP A 1 95 ? -20.838 -9.354 17.873 1.00 92.94 95 ASP A N 1
ATOM 713 C CA . ASP A 1 95 ? -22.099 -8.995 17.215 1.00 92.94 95 ASP A CA 1
ATOM 714 C C . ASP A 1 95 ? -21.810 -8.204 15.934 1.00 92.94 95 ASP A C 1
ATOM 716 O O . ASP A 1 95 ? -21.551 -7.000 15.953 1.00 92.94 95 ASP A O 1
ATOM 720 N N . ALA A 1 96 ? -21.902 -8.894 14.797 1.00 89.75 96 ALA A N 1
ATOM 721 C CA . ALA A 1 96 ? -21.622 -8.319 13.486 1.00 89.75 96 ALA A CA 1
ATOM 722 C C . ALA A 1 96 ? -22.641 -7.252 13.039 1.00 89.75 96 ALA A C 1
ATOM 724 O O . ALA A 1 96 ? -22.409 -6.572 12.042 1.00 89.75 96 ALA A O 1
ATOM 725 N N . SER A 1 97 ? -23.759 -7.081 13.757 1.00 91.75 97 SER A N 1
ATOM 726 C CA . SER A 1 97 ? -24.723 -6.008 13.482 1.00 91.75 97 SER A CA 1
ATOM 727 C C . SER A 1 97 ? -24.287 -4.653 14.049 1.00 91.75 97 SER A C 1
ATOM 729 O O . SER A 1 97 ? -24.809 -3.612 13.640 1.00 91.75 97 SER A O 1
ATOM 731 N N . LYS A 1 98 ? -23.333 -4.640 14.991 1.00 93.75 98 LYS A N 1
ATOM 732 C CA . LYS A 1 98 ? -22.793 -3.415 15.589 1.00 93.75 98 LYS A CA 1
ATOM 733 C C . LYS A 1 98 ? -21.610 -2.930 14.767 1.00 93.75 98 LYS A C 1
ATOM 735 O O . LYS A 1 98 ? -20.498 -3.443 14.886 1.00 93.75 98 LYS A O 1
ATOM 740 N N . ILE A 1 99 ? -21.883 -1.930 13.937 1.00 93.44 99 ILE A N 1
ATOM 741 C CA . ILE A 1 99 ? -20.936 -1.382 12.970 1.00 93.44 99 ILE A CA 1
ATOM 742 C C . ILE A 1 99 ? -20.693 0.093 13.276 1.00 93.44 99 ILE A C 1
ATOM 744 O O . ILE A 1 99 ? -21.639 0.868 13.433 1.00 93.44 99 ILE A O 1
ATOM 748 N N . VAL A 1 100 ? -19.421 0.479 13.312 1.00 92.81 100 VAL A N 1
ATOM 749 C CA . VAL A 1 100 ? -18.984 1.874 13.293 1.00 92.81 100 VAL A CA 1
ATOM 750 C C . VAL A 1 100 ? -18.322 2.134 11.935 1.00 92.81 100 VAL A C 1
ATOM 752 O O . VAL A 1 100 ? -17.325 1.479 11.621 1.00 92.81 100 VAL A O 1
ATOM 755 N N . PRO A 1 101 ? -18.866 3.038 11.100 1.00 92.44 101 PRO A N 1
ATOM 756 C CA . PRO A 1 101 ? -18.245 3.377 9.826 1.00 92.44 101 PRO A CA 1
ATOM 757 C C . PRO A 1 101 ? -16.916 4.094 10.068 1.00 92.44 101 PRO A C 1
ATOM 759 O O . PRO A 1 101 ? -16.805 4.915 10.983 1.00 92.44 101 PRO A O 1
ATOM 762 N N . LEU A 1 102 ? -15.918 3.782 9.248 1.00 94.44 102 LEU A N 1
ATOM 763 C CA . LEU A 1 102 ? -14.633 4.471 9.260 1.00 94.44 102 LEU A CA 1
ATOM 764 C C . LEU A 1 102 ? -14.535 5.402 8.045 1.00 94.44 102 LEU A C 1
ATOM 766 O O . LEU A 1 102 ? -15.393 5.399 7.162 1.00 94.44 102 LEU A O 1
ATOM 770 N N . THR A 1 103 ? -13.505 6.238 8.022 1.00 94.12 103 THR A N 1
ATOM 771 C CA . THR A 1 103 ? -13.151 7.035 6.847 1.00 94.12 103 THR A CA 1
ATOM 772 C C . THR A 1 103 ? -11.651 6.939 6.631 1.00 94.12 103 THR A C 1
ATOM 774 O O . THR A 1 103 ? -10.884 7.170 7.569 1.00 94.12 103 THR A O 1
ATOM 777 N N . VAL A 1 104 ? -11.244 6.612 5.407 1.00 94.19 104 VAL A N 1
ATOM 778 C CA . VAL A 1 104 ? -9.845 6.668 4.959 1.00 94.19 104 VAL A CA 1
ATOM 779 C C . VAL A 1 104 ? -9.671 7.837 3.991 1.00 94.19 104 VAL A C 1
ATOM 781 O O . VAL A 1 104 ? -10.464 8.001 3.064 1.00 94.19 104 VAL A O 1
ATOM 784 N N . THR A 1 105 ? -8.633 8.644 4.207 1.00 90.69 105 THR A N 1
ATOM 785 C CA . THR A 1 105 ? -8.291 9.820 3.389 1.00 90.69 105 THR A CA 1
ATOM 786 C C . THR A 1 105 ? -6.837 9.796 2.975 1.00 90.69 105 THR A C 1
ATOM 788 O O . THR A 1 105 ? -6.016 9.468 3.861 1.00 90.69 105 THR A O 1
#

InterPro domains:
  IPR007540 Fimbrial major subunit, CS1-type [PF04449] (24-105)

Sequence (105 aa):
MKKVFAKSLLVAAMFSVAGSALAVQKDITVTANVDAALDMTQTDNTALPKAVEMQYLPGQGLQSYQLMTKIWSNDVTKDVKMQLVSPEQLVQSLDASKIVPLTVT

Foldseek 3Di:
DPPVVVVVVVVVVVVVVVPPPVPVDDDDDDDDDDDKDKDKDAPVRHRDDPDDDWDQDVPPGTDDDDTHMDMDIPDPPDDDDDDDPDFAWDADPVDRVDIDGDDDD

Organism: NCBI:txid766150

Radius of gyration: 37.79 Å; chains: 1; bounding box: 82×31×99 Å

Secondary structure (DSSP, 8-state):
--HHHHHHHHHHHHHTTTT------------------EEEEETTSPBPPS--PPPEETTTEEPPP---EEEEES-TTSPP----SS--EEEETTEEEEEEE----